Protein AF-A0A3L7PE70-F1 (afdb_monomer_lite)

Foldseek 3Di:
DVVVDDQPPHPDDVVNVVVVPDDDPVVVVVVLVVCVVVCVVCPVVDDPVVVVVSVVVNVVD

Radius of gyration: 16.77 Å; chains: 1; bounding box: 32×26×41 Å

pLDDT: mean 91.95, std 2.18, range [83.38, 95.56]

Sequence (61 aa):
RYKDIDWTGLDFSQEKFDELQSFDRAAWRAEVLGHEELFIDLHSHLPKELVYERELLICRM

Structure (mmCIF, N/CA/C/O backbone):
data_AF-A0A3L7PE70-F1
#
_entry.id   AF-A0A3L7PE70-F1
#
loop_
_atom_site.group_PDB
_atom_site.id
_atom_site.type_symbol
_atom_site.label_atom_id
_atom_site.label_alt_id
_atom_site.label_comp_id
_atom_site.label_asym_id
_atom_site.label_entity_id
_atom_site.label_seq_id
_atom_site.pdbx_PDB_ins_code
_atom_site.Cartn_x
_atom_site.Cartn_y
_atom_site.Cartn_z
_atom_site.occupancy
_atom_site.B_iso_or_equiv
_atom_site.auth_seq_id
_atom_site.auth_comp_id
_atom_site.auth_asym_id
_atom_site.auth_atom_id
_atom_site.pdbx_PDB_model_num
ATOM 1 N N . ARG A 1 1 ? -14.563 0.728 5.842 1.00 87.12 1 ARG A N 1
ATOM 2 C CA . ARG A 1 1 ? -14.544 0.911 7.318 1.00 87.12 1 ARG A CA 1
ATOM 3 C C . ARG A 1 1 ? -14.954 -0.408 7.962 1.00 87.12 1 ARG A C 1
ATOM 5 O O . ARG A 1 1 ? -15.643 -1.168 7.300 1.00 87.12 1 ARG A O 1
ATOM 12 N N . TYR A 1 2 ? -14.590 -0.664 9.224 1.00 91.31 2 TYR A N 1
ATOM 13 C CA . TYR A 1 2 ? -14.893 -1.938 9.905 1.00 91.31 2 TYR A CA 1
ATOM 14 C C . TYR A 1 2 ? -16.367 -2.365 9.777 1.00 91.31 2 TYR A C 1
ATOM 16 O O . TYR A 1 2 ? -16.671 -3.487 9.398 1.00 91.31 2 TYR A O 1
ATOM 24 N N . LYS A 1 3 ? -17.287 -1.420 9.989 1.00 92.19 3 LYS A N 1
ATOM 25 C CA . LYS A 1 3 ? -18.744 -1.620 9.908 1.00 92.19 3 LYS A CA 1
ATOM 26 C C . LYS A 1 3 ? -19.310 -1.957 8.520 1.00 92.19 3 LYS A C 1
ATOM 28 O O . LYS A 1 3 ? -20.494 -2.254 8.424 1.00 92.19 3 LYS A O 1
ATOM 33 N N . ASP A 1 4 ? -18.514 -1.827 7.459 1.00 94.31 4 ASP A N 1
ATOM 34 C CA . ASP A 1 4 ? -18.967 -2.091 6.087 1.00 94.31 4 ASP A CA 1
ATOM 35 C C . ASP A 1 4 ? -18.833 -3.588 5.728 1.00 94.31 4 ASP A C 1
ATOM 37 O O . ASP A 1 4 ? -19.166 -3.990 4.617 1.00 94.31 4 ASP A O 1
ATOM 41 N N . ILE A 1 5 ? -18.332 -4.404 6.664 1.00 93.75 5 ILE A N 1
ATOM 42 C CA . ILE A 1 5 ? -18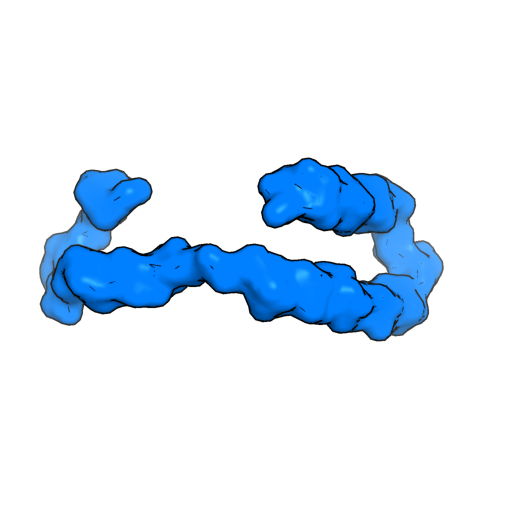.123 -5.848 6.538 1.00 93.75 5 ILE A CA 1
ATOM 43 C C . ILE A 1 5 ? -18.977 -6.559 7.597 1.00 93.75 5 ILE A C 1
ATOM 45 O O . ILE A 1 5 ? -19.125 -6.061 8.715 1.00 93.75 5 ILE A O 1
ATOM 49 N N . ASP A 1 6 ? -19.541 -7.714 7.238 1.00 93.38 6 ASP A N 1
ATOM 50 C CA . ASP A 1 6 ? -20.228 -8.598 8.180 1.00 93.38 6 ASP A CA 1
ATOM 51 C C . ASP A 1 6 ? -19.221 -9.519 8.882 1.00 93.38 6 ASP A C 1
ATOM 53 O O . ASP A 1 6 ? -18.489 -10.272 8.239 1.00 93.38 6 ASP A O 1
ATOM 57 N N . TRP A 1 7 ? -19.206 -9.449 10.211 1.00 91.81 7 TRP A N 1
ATOM 58 C CA . TRP A 1 7 ? -18.305 -10.202 11.086 1.00 91.81 7 TRP A CA 1
ATOM 59 C C . TRP A 1 7 ? -19.024 -11.314 11.859 1.00 91.81 7 TRP A C 1
ATOM 61 O O . TRP A 1 7 ? -18.459 -11.897 12.784 1.00 91.81 7 TRP A O 1
ATOM 71 N N . THR A 1 8 ? -20.282 -11.609 11.522 1.00 92.69 8 THR A N 1
ATOM 72 C CA . THR A 1 8 ? -21.093 -12.603 12.230 1.00 92.69 8 THR A CA 1
ATOM 73 C C . THR A 1 8 ? -20.404 -13.972 12.247 1.00 92.69 8 THR A C 1
ATOM 75 O O . THR A 1 8 ? -20.113 -14.557 11.208 1.00 92.69 8 THR A O 1
ATOM 78 N N . GLY A 1 9 ? -20.155 -14.500 13.450 1.00 93.31 9 GLY A N 1
ATOM 79 C CA . GLY A 1 9 ? -19.493 -15.795 13.650 1.00 93.31 9 GLY A CA 1
ATOM 80 C C . GLY A 1 9 ? -17.960 -15.755 13.657 1.00 93.31 9 GLY A C 1
ATOM 81 O O . GLY A 1 9 ? -17.346 -16.811 13.801 1.00 93.31 9 GLY A O 1
ATOM 82 N N . LEU A 1 10 ? -17.341 -14.575 13.547 1.00 92.38 10 LEU A N 1
ATOM 83 C CA . LEU A 1 10 ? -15.894 -14.394 13.641 1.00 92.38 10 LEU A CA 1
ATOM 84 C C . LEU A 1 10 ? -15.540 -13.549 14.872 1.00 92.38 10 LEU A C 1
ATOM 86 O O . LEU A 1 10 ? -16.065 -12.452 15.050 1.00 92.38 10 LEU A O 1
ATOM 90 N N . ASP A 1 11 ? -14.614 -14.033 15.703 1.00 90.88 11 ASP A N 1
ATOM 91 C CA . ASP A 1 11 ? -14.003 -13.219 16.760 1.00 90.88 11 ASP A CA 1
ATOM 92 C C . ASP A 1 11 ? -12.922 -12.323 16.142 1.00 90.88 11 ASP A C 1
ATOM 94 O O . ASP A 1 11 ? -11.733 -12.653 16.096 1.00 90.88 11 ASP A O 1
ATOM 98 N N . PHE A 1 12 ? -13.367 -11.225 15.538 1.00 93.31 12 PHE A N 1
ATOM 99 C CA . PHE A 1 12 ? -12.501 -10.244 14.904 1.00 93.31 12 PHE A CA 1
ATOM 100 C C . PHE A 1 12 ? -12.744 -8.892 15.549 1.00 93.31 12 PHE A C 1
ATOM 102 O O . PHE A 1 12 ? -13.863 -8.391 15.547 1.00 93.31 12 PHE A O 1
ATOM 109 N N . SER A 1 13 ? -11.705 -8.308 16.137 1.00 93.81 13 SER A N 1
ATOM 110 C CA . SER A 1 13 ? -11.823 -6.999 16.766 1.00 93.81 13 SER A CA 1
ATOM 111 C C . SER A 1 13 ? -11.629 -5.882 15.745 1.00 93.81 13 SER A C 1
ATOM 113 O O . SER A 1 13 ? -10.907 -6.019 14.752 1.00 93.81 13 SER A O 1
ATOM 115 N N . GLN A 1 14 ? -12.237 -4.731 16.028 1.00 92.75 14 GLN A N 1
ATOM 116 C CA . GLN A 1 14 ? -11.988 -3.515 15.263 1.00 92.75 14 GLN A CA 1
ATOM 117 C C . GLN A 1 14 ? -10.514 -3.085 15.350 1.00 92.75 14 GLN A C 1
ATOM 119 O O . GLN A 1 14 ? -9.956 -2.638 14.359 1.00 92.75 14 GLN A O 1
ATOM 124 N N . GLU A 1 15 ? -9.860 -3.277 16.497 1.00 94.38 15 GLU A N 1
ATOM 125 C CA . GLU A 1 15 ? -8.438 -2.951 16.682 1.00 94.38 15 GLU A CA 1
ATOM 126 C C . GLU A 1 15 ? -7.549 -3.731 15.706 1.00 94.38 15 GLU A C 1
ATOM 128 O O . GLU A 1 15 ? -6.696 -3.148 15.042 1.00 94.38 15 GLU A O 1
ATOM 133 N N . LYS A 1 16 ? -7.810 -5.036 15.546 1.00 93.56 16 LYS A N 1
ATOM 134 C CA . LYS A 1 16 ? -7.108 -5.881 14.575 1.00 93.56 16 LYS A CA 1
ATOM 135 C C . LYS A 1 16 ? -7.390 -5.445 13.138 1.00 93.56 16 LYS A C 1
ATOM 137 O O . LYS A 1 16 ? -6.501 -5.481 12.293 1.00 93.56 16 LYS A O 1
ATOM 142 N N . PHE A 1 17 ? -8.625 -5.045 12.842 1.00 94.69 17 PHE A N 1
ATOM 143 C CA . PHE A 1 17 ? -8.964 -4.482 11.538 1.00 94.69 17 PHE A CA 1
ATOM 144 C C . PHE A 1 17 ? -8.184 -3.195 11.256 1.00 94.69 17 PHE A C 1
ATOM 146 O O . PHE A 1 17 ? -7.617 -3.059 10.176 1.00 94.69 17 PHE A O 1
ATOM 153 N N . ASP A 1 18 ? -8.145 -2.275 12.217 1.00 94.31 18 ASP A N 1
ATOM 154 C CA . ASP A 1 18 ? -7.477 -0.982 12.082 1.00 94.31 18 ASP A CA 1
ATOM 155 C C . ASP A 1 18 ? -5.955 -1.157 11.928 1.00 94.31 18 ASP A C 1
ATOM 157 O O . ASP A 1 18 ? -5.343 -0.478 11.103 1.00 94.31 18 ASP A O 1
ATOM 161 N N . GLU A 1 19 ? -5.354 -2.119 12.637 1.00 94.50 19 GLU A N 1
ATOM 162 C CA . GLU A 1 19 ? -3.953 -2.512 12.449 1.00 94.50 19 GLU A CA 1
ATOM 163 C C . GLU A 1 19 ? -3.694 -3.027 11.024 1.00 94.50 19 GLU A C 1
ATOM 165 O O . GLU A 1 19 ? -2.773 -2.563 10.350 1.00 94.50 19 GLU A O 1
ATOM 170 N N . LEU A 1 20 ? -4.535 -3.936 10.520 1.00 92.69 20 LEU A N 1
ATOM 171 C CA . LEU A 1 20 ? -4.396 -4.498 9.170 1.00 92.69 20 LEU A CA 1
ATOM 172 C C . LEU A 1 20 ? -4.672 -3.482 8.057 1.00 92.69 20 LEU A C 1
ATOM 174 O O . LEU A 1 20 ? -4.137 -3.613 6.959 1.00 92.69 20 LEU A O 1
ATOM 178 N N . GLN A 1 21 ? -5.516 -2.485 8.317 1.00 92.38 21 GLN A N 1
ATOM 179 C CA . GLN A 1 21 ? -5.778 -1.383 7.390 1.00 92.38 21 GLN A CA 1
ATOM 180 C C . GLN A 1 21 ? -4.745 -0.256 7.491 1.00 92.38 21 GLN A C 1
ATOM 182 O O . GLN A 1 21 ? -4.868 0.737 6.767 1.00 92.38 21 GLN A O 1
ATOM 187 N N . SER A 1 22 ? -3.745 -0.375 8.371 1.00 92.50 22 SER A N 1
ATOM 188 C CA . SER A 1 22 ? -2.704 0.639 8.496 1.00 92.50 22 SER A CA 1
ATOM 189 C C . SER A 1 22 ? -1.962 0.835 7.170 1.00 92.50 22 SER A C 1
ATOM 191 O O . SER A 1 22 ? -1.661 -0.104 6.432 1.00 92.50 22 SER A O 1
ATOM 193 N N . PHE A 1 23 ? -1.704 2.099 6.838 1.00 90.88 23 PHE A N 1
ATOM 194 C CA . PHE A 1 23 ? -1.094 2.486 5.572 1.00 90.88 23 PHE A CA 1
ATOM 195 C C . PHE A 1 23 ? 0.201 3.253 5.826 1.00 90.88 23 PHE A C 1
ATOM 197 O O . PHE A 1 23 ? 0.179 4.429 6.197 1.00 90.88 23 PHE A O 1
ATOM 204 N N . ASP A 1 24 ? 1.332 2.586 5.604 1.00 93.38 24 ASP A N 1
ATOM 205 C CA . ASP A 1 24 ? 2.657 3.202 5.654 1.00 93.38 24 ASP A CA 1
ATOM 206 C C . ASP A 1 24 ? 3.084 3.673 4.257 1.00 93.38 24 ASP A C 1
ATOM 208 O O . ASP A 1 24 ? 3.464 2.881 3.393 1.00 93.38 24 ASP A O 1
ATOM 212 N N . ARG A 1 25 ? 3.063 4.994 4.045 1.00 91.12 25 ARG A N 1
ATOM 213 C CA . ARG A 1 25 ? 3.464 5.624 2.776 1.00 91.12 25 A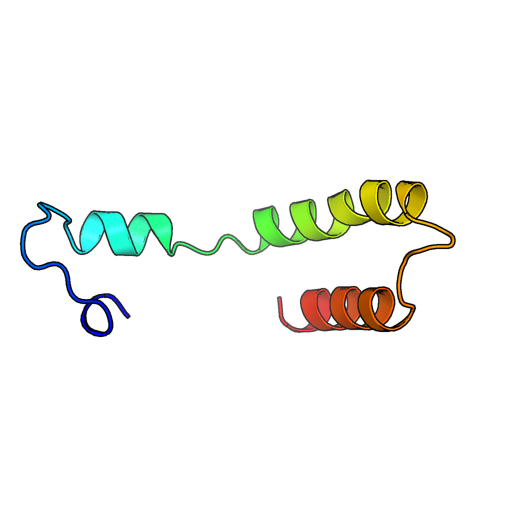RG A CA 1
ATOM 214 C C . ARG A 1 25 ? 4.879 5.248 2.337 1.00 91.12 25 ARG A C 1
ATOM 216 O O . ARG A 1 25 ? 5.117 5.111 1.139 1.00 91.12 25 ARG A O 1
ATOM 223 N N . ALA A 1 26 ? 5.821 5.119 3.269 1.00 91.94 26 ALA A N 1
ATOM 224 C CA . ALA A 1 26 ? 7.208 4.819 2.937 1.00 91.94 26 ALA A CA 1
ATOM 225 C C . ALA A 1 26 ? 7.356 3.362 2.486 1.00 91.94 26 ALA A C 1
ATOM 227 O O . ALA A 1 26 ? 7.983 3.108 1.456 1.00 91.94 26 ALA A O 1
ATOM 228 N N . ALA A 1 27 ? 6.720 2.431 3.204 1.00 92.50 27 ALA A N 1
ATOM 229 C CA . ALA A 1 27 ? 6.692 1.020 2.828 1.00 92.50 27 ALA A CA 1
ATOM 230 C C . ALA A 1 27 ? 6.022 0.815 1.459 1.00 92.50 27 ALA A C 1
ATOM 232 O O . ALA A 1 27 ? 6.576 0.149 0.588 1.00 92.50 27 ALA A O 1
ATOM 233 N N . TRP A 1 28 ? 4.884 1.471 1.220 1.00 92.31 28 TRP A N 1
ATOM 234 C CA . TRP A 1 28 ? 4.181 1.399 -0.062 1.00 92.31 28 TRP A CA 1
ATOM 235 C C . TRP A 1 28 ? 4.983 1.988 -1.225 1.00 92.31 28 TRP A C 1
ATOM 237 O O . TRP A 1 28 ? 4.984 1.426 -2.318 1.00 92.31 28 TRP A O 1
ATOM 247 N N . ARG A 1 29 ? 5.711 3.090 -1.009 1.00 90.50 29 ARG A N 1
ATOM 248 C CA . ARG A 1 29 ? 6.603 3.645 -2.036 1.00 90.50 29 ARG A CA 1
ATOM 249 C C . ARG A 1 29 ? 7.718 2.663 -2.402 1.00 90.50 29 ARG A C 1
ATOM 251 O O . ARG A 1 29 ? 8.048 2.552 -3.579 1.00 90.50 29 ARG A O 1
ATOM 258 N N . ALA A 1 30 ? 8.291 1.971 -1.417 1.00 91.94 30 ALA A N 1
ATOM 259 C CA . ALA A 1 30 ? 9.311 0.954 -1.659 1.00 91.94 30 ALA A CA 1
ATOM 260 C C . ALA A 1 30 ? 8.751 -0.235 -2.459 1.00 91.94 30 ALA A C 1
ATOM 262 O O . ALA A 1 30 ? 9.375 -0.654 -3.430 1.00 91.94 30 ALA A O 1
ATOM 263 N N . GLU A 1 31 ? 7.548 -0.706 -2.121 1.00 91.75 31 GLU A N 1
ATOM 264 C CA . GLU A 1 31 ? 6.868 -1.793 -2.839 1.00 91.75 31 GLU A CA 1
ATOM 265 C C . GLU A 1 31 ? 6.610 -1.442 -4.314 1.00 91.75 31 GLU A C 1
ATOM 267 O O . GLU A 1 31 ? 6.919 -2.213 -5.220 1.00 91.75 31 GLU A O 1
ATOM 272 N N . VAL A 1 32 ? 6.107 -0.230 -4.581 1.00 91.06 32 VAL A N 1
ATOM 273 C CA . VAL A 1 32 ? 5.824 0.230 -5.952 1.00 91.06 32 VAL A CA 1
ATOM 274 C C . VAL A 1 32 ? 7.094 0.340 -6.799 1.00 91.06 32 VAL A C 1
ATOM 276 O O . VAL A 1 32 ? 7.038 0.132 -8.012 1.00 91.06 32 VAL A O 1
ATOM 279 N N . LEU A 1 33 ? 8.237 0.653 -6.185 1.00 88.12 33 LEU A N 1
ATOM 280 C CA . LEU A 1 33 ? 9.534 0.593 -6.862 1.00 88.12 33 LEU A CA 1
ATOM 281 C C . LEU A 1 33 ? 9.963 -0.861 -7.114 1.00 88.12 33 LEU A C 1
ATOM 283 O O . LEU A 1 33 ? 10.488 -1.155 -8.181 1.00 88.12 33 LEU A O 1
ATOM 287 N N . GLY A 1 34 ? 9.677 -1.782 -6.189 1.00 90.19 34 GLY A N 1
ATOM 288 C CA . GLY A 1 34 ? 9.931 -3.217 -6.359 1.00 90.19 34 GLY A CA 1
ATOM 289 C C . GLY A 1 34 ? 9.194 -3.846 -7.548 1.00 90.19 34 GLY A C 1
ATOM 290 O O . GLY A 1 34 ? 9.728 -4.738 -8.203 1.00 90.19 34 GLY A O 1
ATOM 291 N N . HIS A 1 35 ? 8.014 -3.333 -7.915 1.00 90.44 35 HIS A N 1
ATOM 292 C CA . HIS A 1 35 ? 7.288 -3.784 -9.112 1.00 90.44 35 HIS A CA 1
ATOM 293 C C . HIS A 1 35 ? 8.057 -3.593 -10.433 1.00 90.44 35 HIS A C 1
ATOM 295 O O . HIS A 1 35 ? 7.672 -4.194 -11.438 1.00 90.44 35 HIS A O 1
ATOM 301 N N . GLU A 1 36 ? 9.125 -2.786 -10.466 1.00 87.75 36 GLU A N 1
ATOM 302 C CA . GLU A 1 36 ? 9.979 -2.663 -11.654 1.00 87.75 36 GLU A CA 1
ATOM 303 C C . GLU A 1 36 ? 10.557 -4.013 -12.094 1.00 87.75 36 GLU A C 1
ATOM 305 O O . GLU A 1 36 ? 10.594 -4.286 -13.293 1.00 87.75 36 GLU A O 1
ATOM 310 N N . GLU A 1 37 ? 10.924 -4.883 -11.149 1.00 91.75 37 GLU A N 1
ATOM 311 C CA . GLU A 1 37 ? 11.439 -6.225 -11.443 1.00 91.75 37 GLU A CA 1
ATOM 312 C C . GLU A 1 37 ? 10.380 -7.083 -12.152 1.00 91.75 37 GLU A C 1
ATOM 314 O O . GLU A 1 37 ? 10.614 -7.599 -13.245 1.00 91.75 37 GLU A O 1
ATOM 319 N N . LEU A 1 38 ? 9.158 -7.120 -11.611 1.00 91.81 38 LEU A N 1
ATOM 320 C CA . LEU A 1 38 ? 8.034 -7.836 -12.220 1.00 91.81 38 LEU A CA 1
ATOM 321 C C . LEU A 1 38 ? 7.698 -7.311 -13.628 1.00 91.81 38 LEU A C 1
ATOM 323 O O . LEU A 1 38 ? 7.312 -8.073 -14.516 1.00 91.81 38 LEU A O 1
ATOM 327 N N . PHE A 1 39 ? 7.818 -6.001 -13.849 1.00 92.94 39 PHE A N 1
ATOM 328 C CA . PHE A 1 39 ? 7.524 -5.394 -15.149 1.00 92.94 39 PHE A CA 1
ATOM 329 C C . PHE A 1 39 ? 8.582 -5.763 -16.194 1.00 92.94 39 PHE A C 1
ATOM 331 O O . PHE A 1 39 ? 8.237 -5.953 -17.364 1.00 92.94 39 PHE A O 1
ATOM 338 N N . ILE A 1 40 ? 9.843 -5.906 -15.776 1.00 91.62 40 ILE A N 1
ATOM 339 C CA . ILE A 1 40 ? 10.923 -6.420 -16.624 1.00 91.62 40 ILE A CA 1
ATOM 340 C C . ILE A 1 40 ? 10.656 -7.881 -16.997 1.00 91.62 40 ILE A C 1
ATOM 342 O O . ILE A 1 40 ? 10.792 -8.225 -18.168 1.00 91.62 40 ILE A O 1
ATOM 346 N N . ASP A 1 41 ? 10.213 -8.718 -16.058 1.00 93.62 41 ASP A N 1
ATOM 347 C CA . ASP A 1 41 ? 9.925 -10.133 -16.330 1.00 93.62 41 ASP A CA 1
ATOM 348 C C . ASP A 1 41 ? 8.758 -10.321 -17.307 1.00 93.62 41 ASP A C 1
ATOM 350 O O . ASP A 1 41 ? 8.795 -11.170 -18.202 1.00 93.62 41 ASP A O 1
ATOM 354 N N . LEU A 1 42 ? 7.706 -9.511 -17.162 1.00 93.75 42 LEU A N 1
ATOM 355 C CA . LEU A 1 42 ? 6.526 -9.585 -18.023 1.00 93.75 42 LEU A CA 1
ATOM 356 C C . LEU A 1 42 ? 6.771 -8.988 -19.415 1.00 93.75 42 LEU A C 1
ATOM 358 O O . LEU A 1 42 ? 6.148 -9.449 -20.376 1.00 93.75 42 LEU A O 1
ATOM 362 N N . HIS A 1 43 ? 7.653 -7.986 -19.521 1.00 87.75 43 HIS A N 1
ATOM 363 C CA . HIS A 1 43 ? 8.067 -7.262 -20.730 1.00 87.75 43 HIS A CA 1
ATOM 364 C C . HIS A 1 43 ? 7.000 -7.232 -21.839 1.00 87.75 43 HIS A C 1
ATOM 366 O O . HIS A 1 43 ? 6.113 -6.383 -21.841 1.00 87.75 43 HIS A O 1
ATOM 37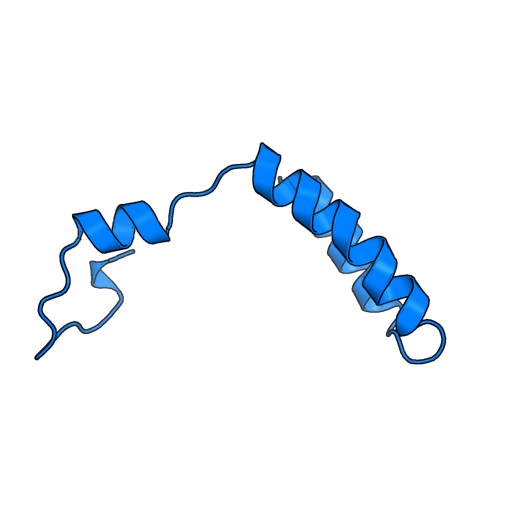2 N N . SER A 1 44 ? 7.055 -8.167 -22.798 1.00 91.00 44 SER A N 1
ATOM 373 C CA . SER A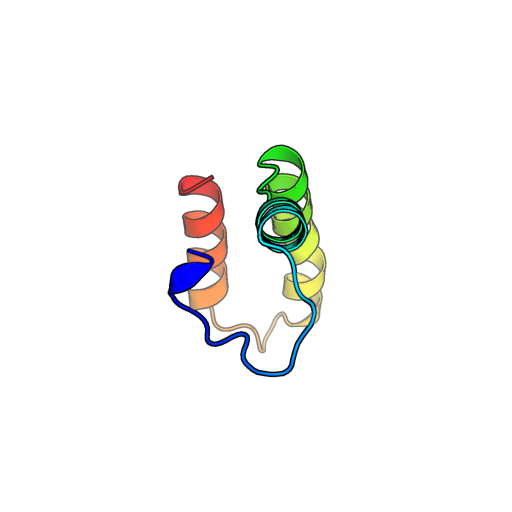 1 44 ? 6.211 -8.160 -24.001 1.00 91.00 44 SER A CA 1
ATOM 374 C C . SER A 1 44 ? 4.734 -8.456 -23.744 1.00 91.00 44 SER A C 1
ATOM 376 O O . SER A 1 44 ? 3.910 -8.183 -24.612 1.00 91.00 44 SER A O 1
ATOM 378 N N . HIS A 1 45 ? 4.400 -9.030 -22.591 1.00 94.00 45 HIS A N 1
ATOM 379 C CA . HIS A 1 45 ? 3.031 -9.370 -22.205 1.00 94.00 45 HIS A CA 1
ATOM 380 C C . HIS A 1 45 ? 2.413 -8.338 -21.265 1.00 94.00 45 HIS A C 1
ATOM 382 O O . HIS A 1 45 ? 1.232 -8.453 -20.944 1.00 94.00 45 HIS A O 1
ATOM 388 N N . LEU A 1 46 ? 3.185 -7.341 -20.824 1.00 94.25 46 LEU A N 1
ATOM 389 C CA . LEU A 1 46 ? 2.682 -6.297 -19.950 1.00 94.25 46 LEU A CA 1
ATOM 390 C C . LEU A 1 46 ? 1.828 -5.302 -20.759 1.00 94.25 46 LEU A C 1
ATOM 392 O O . LEU A 1 46 ? 2.345 -4.663 -21.682 1.00 94.25 46 LEU A O 1
ATOM 396 N N . PRO A 1 47 ? 0.537 -5.119 -20.422 1.00 95.56 47 PRO A N 1
ATOM 397 C CA . PRO A 1 47 ? -0.267 -4.048 -20.999 1.00 95.56 47 PRO A CA 1
ATOM 398 C C . PRO A 1 47 ? 0.360 -2.687 -20.689 1.00 95.56 47 PRO A C 1
ATOM 400 O O . PRO A 1 47 ? 0.741 -2.412 -19.548 1.00 95.56 47 PRO A O 1
ATOM 403 N N . LYS A 1 48 ? 0.454 -1.809 -21.693 1.00 91.00 48 LYS A N 1
ATOM 404 C CA . LYS A 1 48 ? 1.091 -0.487 -21.540 1.00 91.00 48 LYS A CA 1
ATOM 405 C C . LYS A 1 48 ? 0.356 0.383 -20.518 1.00 91.00 48 LYS A C 1
ATOM 407 O O . LYS A 1 48 ? 0.969 1.215 -19.859 1.00 91.00 48 LYS A O 1
ATOM 412 N N . GLU A 1 49 ? -0.941 0.151 -20.358 1.00 95.19 49 GLU A N 1
ATOM 413 C CA . GLU A 1 49 ? -1.823 0.785 -19.384 1.00 95.19 49 GLU A CA 1
ATOM 414 C C .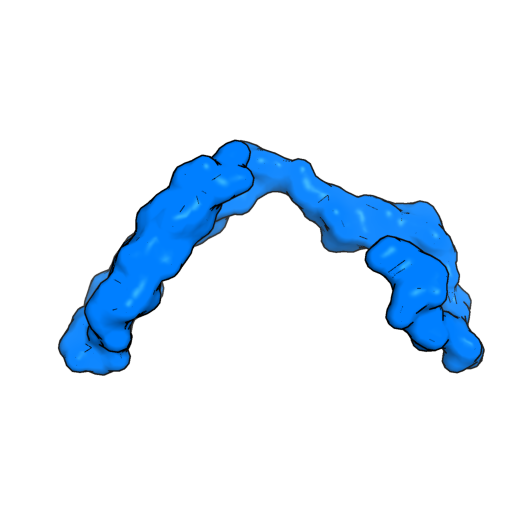 GLU A 1 49 ? -1.323 0.595 -17.945 1.00 95.19 49 GLU A C 1
ATOM 416 O O . GLU A 1 49 ? -1.394 1.529 -17.149 1.00 95.19 49 GLU A O 1
ATOM 421 N N . LEU A 1 50 ? -0.740 -0.567 -17.616 1.00 93.75 50 LEU A N 1
ATOM 422 C CA . LEU A 1 50 ? -0.238 -0.841 -16.264 1.00 93.75 50 LEU A CA 1
ATOM 423 C C . LEU A 1 50 ? 0.993 -0.007 -15.900 1.00 93.75 50 LEU A C 1
ATOM 425 O O . LEU A 1 50 ? 1.195 0.298 -14.725 1.00 93.75 50 LEU A O 1
ATOM 429 N N . VAL A 1 51 ? 1.784 0.416 -16.891 1.00 91.06 51 VAL A N 1
ATOM 430 C CA . VAL A 1 51 ? 2.889 1.359 -16.668 1.00 91.06 51 VAL A CA 1
ATOM 431 C C . VAL A 1 51 ? 2.340 2.704 -16.206 1.00 91.06 51 VAL A C 1
ATOM 433 O O . VAL A 1 51 ? 2.817 3.257 -15.221 1.00 91.06 51 VAL A O 1
ATOM 436 N N . TYR A 1 52 ? 1.287 3.199 -16.855 1.00 92.50 52 TYR A N 1
ATOM 437 C CA . TYR A 1 52 ? 0.670 4.469 -16.476 1.00 92.50 52 TYR A CA 1
ATOM 438 C C . TYR A 1 52 ? -0.044 4.397 -15.124 1.00 92.50 52 TYR A C 1
ATOM 440 O O . TYR A 1 52 ? 0.059 5.331 -14.332 1.00 92.50 52 TYR A O 1
ATOM 448 N N . GLU A 1 53 ? -0.724 3.290 -14.815 1.00 93.56 53 GLU A N 1
ATOM 449 C CA . GLU A 1 53 ? -1.375 3.124 -13.510 1.00 93.56 53 GLU A CA 1
ATOM 450 C C . GLU A 1 53 ? -0.380 3.102 -12.348 1.00 93.56 53 GLU A C 1
ATOM 452 O O . GLU A 1 53 ? -0.666 3.659 -11.285 1.00 93.56 53 GLU A O 1
ATOM 457 N N . ARG A 1 54 ? 0.810 2.525 -12.556 1.00 91.56 54 ARG A N 1
ATOM 458 C CA . ARG A 1 54 ? 1.907 2.574 -11.582 1.00 91.56 54 ARG A CA 1
ATOM 459 C C . ARG A 1 54 ? 2.347 4.015 -11.316 1.00 91.56 54 ARG A C 1
ATOM 461 O O . ARG A 1 54 ? 2.445 4.410 -10.157 1.00 91.56 54 ARG A O 1
ATOM 468 N N . GLU A 1 55 ? 2.553 4.813 -12.361 1.00 90.62 55 GLU A N 1
ATOM 469 C CA . GLU A 1 55 ? 2.919 6.229 -12.214 1.00 90.62 55 GLU A CA 1
ATOM 470 C C . GLU A 1 55 ? 1.826 7.022 -11.481 1.00 90.62 55 GLU A C 1
ATOM 472 O O . GLU A 1 55 ? 2.102 7.763 -10.536 1.00 90.62 55 GLU A O 1
ATOM 477 N N . LEU A 1 56 ? 0.556 6.809 -11.839 1.00 93.62 56 LEU A N 1
ATOM 478 C CA . LEU A 1 56 ? -0.568 7.448 -11.151 1.00 93.62 56 LEU A CA 1
ATOM 479 C C . LEU A 1 56 ? -0.673 7.013 -9.686 1.00 93.62 56 LEU A C 1
ATOM 481 O O . LEU A 1 56 ? -1.066 7.812 -8.836 1.00 93.62 56 LEU A O 1
ATOM 485 N N . LEU A 1 57 ? -0.340 5.758 -9.371 1.00 91.38 57 LEU A N 1
ATOM 486 C CA . LEU A 1 57 ? -0.306 5.267 -7.998 1.00 91.38 57 LEU A CA 1
ATOM 487 C C . LEU A 1 57 ? 0.745 6.018 -7.174 1.00 91.38 57 LEU A C 1
ATOM 489 O O . LEU A 1 57 ? 0.417 6.460 -6.076 1.00 91.38 57 LEU A O 1
ATOM 493 N N . ILE A 1 58 ? 1.939 6.254 -7.728 1.00 88.12 58 ILE A 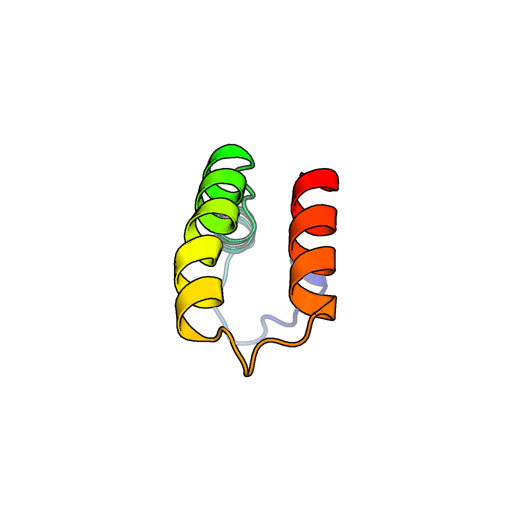N 1
ATOM 494 C CA . ILE A 1 58 ? 2.981 7.077 -7.092 1.00 88.12 58 ILE A CA 1
ATOM 495 C C . ILE A 1 58 ? 2.471 8.502 -6.838 1.00 88.12 58 ILE A C 1
ATOM 497 O O . ILE A 1 58 ? 2.708 9.045 -5.765 1.00 88.12 58 ILE A O 1
ATOM 501 N N . CYS A 1 59 ? 1.737 9.104 -7.780 1.00 90.31 59 CYS A N 1
ATOM 502 C CA . CYS A 1 59 ? 1.186 10.454 -7.610 1.00 90.31 59 CYS A CA 1
ATOM 503 C C . CYS A 1 59 ? 0.092 10.566 -6.532 1.00 90.31 59 CYS A C 1
ATOM 505 O O . CYS A 1 59 ? -0.174 11.667 -6.053 1.00 90.31 59 CYS A O 1
ATOM 507 N N . ARG A 1 60 ? -0.586 9.462 -6.188 1.00 89.12 60 ARG A N 1
ATOM 508 C CA . ARG A 1 60 ? -1.645 9.418 -5.161 1.00 89.12 60 ARG A CA 1
ATOM 509 C C . ARG A 1 60 ? -1.098 9.160 -3.748 1.00 89.12 60 ARG A C 1
ATOM 511 O O . ARG A 1 60 ? -1.853 9.305 -2.783 1.00 89.12 60 ARG A O 1
ATOM 518 N N . MET A 1 61 ? 0.173 8.765 -3.638 1.00 83.38 61 MET A N 1
ATOM 519 C CA . MET A 1 61 ? 0.894 8.521 -2.380 1.00 83.38 61 MET A CA 1
ATOM 520 C C . MET A 1 61 ? 1.598 9.766 -1.854 1.00 83.38 61 MET A C 1
ATOM 522 O O . MET A 1 61 ? 1.856 9.780 -0.630 1.00 83.38 61 MET A O 1
#

Secondary structure (DSSP, 8-state):
-GGGS--TT----HHHHHHHT---HHHHHHHHHHHHHHHHHHGGGS-HHHHHHHHHHHHH-